Protein AF-A0A067H1T8-F1 (afdb_monomer_lite)

Radius of gyration: 32.41 Å; chains: 1; bounding box: 63×98×69 Å

Sequence (162 aa):
MHAAASLLNSSNLSLRFASQTQTRLSPWIAAPSSVRLPLNRSQNYRIALPPLHSTVSGDSTQPQQMASADVKAQDPRIAGISSAIRVIPDFPKPGIMFQDITTLLLDTKAFRDTIDLFVERYKDKNISVVAGIEARGFIFGPPIALAIGAKFVPMRKPKKLP

Organism: Citrus sinensis (NCBI:txid2711)

Foldseek 3Di:
DDDDDDDDDDDDDDDDDDDDDDDDDDDDDDDDDDDDDDPPDPDDPPDPDDDDDDDDDDDDDDDDDDDPPDPDVDPPLVVVLVVQWDWDAQPPHHPDTDTHCVSCVVPPSSVVSVLVVLLVVCLPVPAAEFEAEPDVSVVRRVSNCVSSVHHYHYHYDPPPDD

Secondary structure (DSSP, 8-state):
----------------------------PPPP---------------PPPP--------------S--S------THHHHHHHTSEEEET-SSTT-EEEETHHHHH-HHHHHHHHHHHHHHHTTTT--EEEEETTTHHHHHHHHHHHTTPEEEEE--TTS--

Structure (mmCIF, N/CA/C/O backbone):
data_AF-A0A067H1T8-F1
#
_entry.id   AF-A0A067H1T8-F1
#
loop_
_atom_site.group_PDB
_atom_site.id
_atom_site.type_symbol
_atom_site.label_atom_id
_atom_site.label_alt_id
_atom_site.label_comp_id
_atom_site.label_asym_id
_atom_site.label_entity_id
_atom_site.label_seq_id
_atom_site.pdbx_PDB_ins_code
_atom_site.Cartn_x
_atom_site.Cartn_y
_atom_site.Cartn_z
_atom_site.occupancy
_atom_site.B_iso_or_equiv
_atom_site.auth_seq_id
_atom_site.auth_comp_id
_atom_site.auth_asym_id
_atom_site.auth_atom_id
_atom_site.pdbx_PDB_model_num
ATOM 1 N N . MET A 1 1 ? 35.208 -43.233 30.595 1.00 37.28 1 MET A N 1
ATOM 2 C CA . MET A 1 1 ? 35.342 -44.702 30.543 1.00 37.28 1 MET A CA 1
ATOM 3 C C . MET A 1 1 ? 33.969 -45.277 30.205 1.00 37.28 1 MET A C 1
ATOM 5 O O . MET A 1 1 ? 33.035 -44.908 30.899 1.00 37.28 1 MET A O 1
ATOM 9 N N . HIS A 1 2 ? 33.897 -46.100 29.144 1.00 36.72 2 HIS A N 1
ATOM 10 C CA . HIS A 1 2 ? 32.748 -46.862 28.587 1.00 36.72 2 HIS A CA 1
ATOM 11 C C . HIS A 1 2 ? 31.580 -46.027 28.008 1.00 36.72 2 HIS A C 1
ATOM 13 O O . HIS A 1 2 ? 30.926 -45.316 28.753 1.00 36.72 2 HIS A O 1
ATOM 19 N N . ALA A 1 3 ? 31.276 -45.929 26.702 1.00 35.09 3 ALA A N 1
ATOM 20 C CA . ALA A 1 3 ? 31.344 -46.794 25.502 1.00 35.09 3 ALA A CA 1
ATOM 21 C C . ALA A 1 3 ? 30.324 -47.956 25.437 1.00 35.09 3 ALA A C 1
ATOM 23 O O . ALA A 1 3 ? 30.498 -48.931 26.161 1.00 35.09 3 ALA A O 1
ATOM 24 N N . ALA A 1 4 ? 29.332 -47.831 24.530 1.00 39.41 4 ALA A N 1
ATOM 25 C CA . ALA A 1 4 ? 28.689 -48.839 23.640 1.00 39.41 4 ALA A CA 1
ATOM 26 C C . ALA A 1 4 ? 27.291 -48.297 23.224 1.00 39.41 4 ALA A C 1
ATOM 28 O O . ALA A 1 4 ? 26.510 -47.961 24.104 1.00 39.41 4 ALA A O 1
ATOM 29 N N . ALA A 1 5 ? 26.902 -47.994 21.977 1.00 38.44 5 ALA A N 1
ATOM 30 C CA . ALA A 1 5 ? 27.063 -48.589 20.640 1.00 38.44 5 ALA A CA 1
ATOM 31 C C . ALA A 1 5 ? 26.184 -49.832 20.362 1.00 38.44 5 ALA A C 1
ATOM 33 O O . ALA A 1 5 ? 26.220 -50.797 21.117 1.00 38.44 5 ALA A O 1
ATOM 34 N N . SER A 1 6 ? 25.526 -49.804 19.186 1.00 36.72 6 SER A N 1
ATOM 35 C CA . SER A 1 6 ? 24.751 -50.864 18.498 1.00 36.72 6 SER A CA 1
ATOM 36 C C . SER A 1 6 ? 23.263 -50.972 18.903 1.00 36.72 6 SER A C 1
ATOM 38 O O . SER A 1 6 ? 22.945 -50.953 20.080 1.00 36.72 6 SER A O 1
ATOM 40 N N . LEU A 1 7 ? 22.270 -51.037 18.004 1.00 43.47 7 LEU A N 1
ATOM 41 C CA . LEU A 1 7 ? 22.206 -51.792 16.750 1.00 43.47 7 LEU A CA 1
ATOM 42 C C . LEU A 1 7 ? 21.387 -51.096 15.646 1.00 43.47 7 LEU A C 1
ATOM 44 O O . LEU A 1 7 ? 20.348 -50.483 15.877 1.00 43.47 7 LEU A O 1
ATOM 48 N N . LEU A 1 8 ? 21.889 -51.287 14.429 1.00 40.62 8 LEU A N 1
ATOM 49 C CA . LEU A 1 8 ? 21.265 -51.038 13.136 1.00 40.62 8 LEU A CA 1
ATOM 50 C C . LEU A 1 8 ? 20.025 -51.923 12.930 1.00 40.62 8 LEU A C 1
ATOM 52 O O . LEU A 1 8 ? 20.051 -53.102 13.275 1.00 40.62 8 LEU A O 1
ATOM 56 N N . ASN A 1 9 ? 19.004 -51.402 12.245 1.00 37.66 9 ASN A N 1
ATOM 57 C CA . ASN A 1 9 ? 18.116 -52.242 11.445 1.00 37.66 9 ASN A CA 1
ATOM 58 C C . ASN A 1 9 ? 18.060 -51.699 10.014 1.00 37.66 9 ASN A C 1
ATOM 60 O O . ASN A 1 9 ? 17.562 -50.603 9.758 1.00 37.66 9 ASN A O 1
ATOM 64 N N . SER A 1 10 ? 18.626 -52.478 9.099 1.00 39.22 10 SER A N 1
ATOM 65 C CA . SER A 1 10 ? 18.614 -52.268 7.659 1.00 39.22 10 SER A CA 1
ATOM 66 C C . SER A 1 10 ? 17.681 -53.298 7.032 1.00 39.22 10 SER A C 1
ATOM 68 O O . SER A 1 10 ? 17.879 -54.498 7.191 1.00 39.22 10 SER A O 1
ATOM 70 N N . SER A 1 11 ? 16.680 -52.843 6.288 1.00 45.12 11 SER A N 1
ATOM 71 C CA . SER A 1 11 ? 16.016 -53.625 5.234 1.00 45.12 11 SER A CA 1
ATOM 72 C C . SER A 1 11 ? 15.226 -52.640 4.371 1.00 45.12 11 SER A C 1
ATOM 74 O O . SER A 1 11 ? 14.225 -52.076 4.789 1.00 45.12 11 SER A O 1
ATOM 76 N N . ASN A 1 12 ? 15.830 -52.197 3.269 1.00 37.53 12 ASN A N 1
ATOM 77 C CA . ASN A 1 12 ? 15.463 -52.635 1.922 1.00 37.53 12 ASN A CA 1
ATOM 78 C C . ASN A 1 12 ? 13.979 -52.422 1.596 1.00 37.53 12 ASN A C 1
ATOM 80 O O . ASN A 1 12 ? 13.163 -53.286 1.887 1.00 37.53 12 ASN A O 1
ATOM 84 N N . LEU A 1 13 ? 13.669 -51.372 0.831 1.00 37.41 13 LEU A N 1
ATOM 85 C CA . LEU A 1 13 ? 12.816 -51.575 -0.336 1.00 37.41 13 LEU A CA 1
ATOM 86 C C . LEU A 1 13 ? 13.248 -50.668 -1.489 1.00 37.41 13 LEU A C 1
ATOM 88 O O . LEU A 1 13 ? 13.450 -49.465 -1.356 1.00 37.41 13 LEU A O 1
ATOM 92 N N . SER A 1 14 ? 13.466 -51.349 -2.603 1.00 39.06 14 SER A N 1
ATOM 93 C CA . SER A 1 14 ? 14.158 -50.924 -3.802 1.00 39.06 14 SER A CA 1
ATOM 94 C C . SER A 1 14 ? 13.337 -49.954 -4.652 1.00 39.06 14 SER A C 1
ATOM 96 O O . SER A 1 14 ? 12.126 -50.101 -4.822 1.00 39.06 14 SER A O 1
ATOM 98 N N . LEU A 1 15 ? 14.065 -48.997 -5.221 1.00 36.97 15 LEU A N 1
ATOM 99 C CA . LEU A 1 15 ? 13.695 -48.126 -6.327 1.00 36.97 15 LEU A CA 1
ATOM 100 C C . LEU A 1 15 ? 13.077 -48.920 -7.488 1.00 36.97 15 LEU A C 1
ATOM 102 O O . LEU A 1 15 ? 13.672 -49.872 -7.991 1.00 36.97 15 LEU A O 1
ATOM 106 N N . ARG A 1 16 ? 11.934 -48.457 -8.002 1.00 40.19 16 ARG A N 1
ATOM 107 C CA . ARG A 1 16 ? 11.504 -48.763 -9.371 1.00 40.19 16 ARG A CA 1
ATOM 108 C C . ARG A 1 16 ? 11.365 -47.465 -10.151 1.00 40.19 16 ARG A C 1
ATOM 110 O O . ARG A 1 16 ? 10.375 -46.751 -10.037 1.00 40.19 16 ARG A O 1
ATOM 117 N N . PHE A 1 17 ? 12.396 -47.187 -10.943 1.00 37.09 17 PHE A N 1
ATOM 118 C CA . PHE A 1 17 ? 12.328 -46.298 -12.092 1.00 37.09 17 PHE A CA 1
ATOM 119 C C . PHE A 1 17 ? 11.412 -46.932 -13.140 1.00 37.09 17 PHE A C 1
ATOM 121 O O . PHE A 1 17 ? 11.695 -48.023 -13.631 1.00 37.09 17 PHE A O 1
ATOM 128 N N . ALA A 1 18 ? 10.330 -46.247 -13.496 1.00 41.97 18 ALA A N 1
ATOM 129 C CA . ALA A 1 18 ? 9.581 -46.531 -14.711 1.00 41.97 18 ALA A CA 1
ATOM 130 C C . ALA A 1 18 ? 9.869 -45.408 -15.710 1.00 41.97 18 ALA A C 1
ATOM 132 O O . ALA A 1 18 ? 9.291 -44.325 -15.647 1.00 41.97 18 ALA A O 1
ATOM 133 N N . SER A 1 19 ? 10.809 -45.668 -16.616 1.00 41.75 19 SER A N 1
ATOM 134 C CA . SER A 1 19 ? 10.949 -44.934 -17.866 1.00 41.75 19 SER A CA 1
ATOM 135 C C . SER A 1 19 ? 9.782 -45.312 -18.777 1.00 41.75 19 SER A C 1
ATOM 137 O O . SER A 1 19 ? 9.679 -46.469 -19.189 1.00 41.75 19 SER A O 1
ATOM 139 N N . GLN A 1 20 ? 8.926 -44.356 -19.130 1.00 47.59 20 GLN A N 1
ATOM 140 C CA . GLN A 1 20 ? 8.098 -44.486 -20.322 1.00 47.59 20 GLN A CA 1
ATOM 141 C C . GLN A 1 20 ? 8.371 -43.337 -21.279 1.00 47.59 20 GLN A C 1
ATOM 143 O O . GLN A 1 20 ? 8.485 -42.167 -20.924 1.00 47.59 20 GLN A O 1
ATOM 148 N N . THR A 1 21 ? 8.570 -43.780 -22.505 1.00 46.03 21 THR A N 1
ATOM 149 C CA . THR A 1 21 ? 9.074 -43.106 -23.678 1.00 46.03 21 THR A CA 1
ATOM 150 C C . THR A 1 21 ? 8.107 -42.070 -24.227 1.00 46.03 21 THR A C 1
ATOM 152 O O . THR A 1 21 ? 6.898 -42.266 -24.304 1.00 46.03 21 THR A O 1
ATOM 155 N N . GLN A 1 22 ? 8.723 -40.989 -24.683 1.00 42.41 22 GLN A N 1
ATOM 156 C CA . GLN A 1 22 ? 8.268 -40.009 -25.656 1.00 42.41 22 GLN A CA 1
ATOM 157 C C . GLN A 1 22 ? 7.444 -40.622 -26.806 1.00 42.41 22 GLN A C 1
ATOM 159 O O . GLN A 1 22 ? 7.794 -41.677 -27.333 1.00 42.41 22 GLN A O 1
ATOM 164 N N . THR A 1 23 ? 6.387 -39.919 -27.234 1.00 37.97 23 THR A N 1
ATOM 165 C CA . THR A 1 23 ? 6.180 -39.327 -28.583 1.00 37.97 23 THR A CA 1
ATOM 166 C C . THR A 1 23 ? 4.696 -39.370 -28.980 1.00 37.97 23 THR A C 1
ATOM 168 O O . THR A 1 23 ? 4.188 -40.435 -29.307 1.00 37.97 23 THR A O 1
ATOM 171 N N . ARG A 1 24 ? 4.019 -38.213 -29.060 1.00 36.84 24 ARG A N 1
ATOM 172 C CA . ARG A 1 24 ? 3.181 -37.851 -30.225 1.00 36.84 24 ARG A CA 1
ATOM 173 C C . ARG A 1 24 ? 2.695 -36.405 -30.140 1.00 36.84 24 ARG A C 1
ATOM 175 O O . ARG A 1 24 ? 1.812 -36.065 -29.360 1.00 36.84 24 ARG A O 1
ATOM 182 N N . LEU A 1 25 ? 3.279 -35.569 -30.993 1.00 44.53 25 LEU A N 1
ATOM 183 C CA . LEU A 1 25 ? 2.691 -34.308 -31.425 1.00 44.53 25 LEU A CA 1
ATOM 184 C C . LEU A 1 25 ? 1.495 -34.629 -32.335 1.00 44.53 25 LEU A C 1
ATOM 186 O O . LEU A 1 25 ? 1.625 -35.423 -33.266 1.00 44.53 25 LEU A O 1
ATOM 190 N N . SER A 1 26 ? 0.348 -34.010 -32.067 1.00 51.28 26 SER A N 1
ATOM 191 C CA . SER A 1 26 ? -0.812 -33.968 -32.970 1.00 51.28 26 SER A CA 1
ATOM 192 C C . SER A 1 26 ? -1.573 -32.647 -32.755 1.00 51.28 26 SER A C 1
ATOM 194 O O . SER A 1 26 ? -1.366 -31.998 -31.731 1.00 51.28 26 SER A O 1
ATOM 196 N N . PRO A 1 27 ? -2.364 -32.185 -33.736 1.00 45.22 27 PRO A N 1
ATOM 197 C CA . PRO A 1 27 ? -2.187 -30.851 -34.297 1.00 45.22 27 PRO A CA 1
ATOM 198 C C . PRO A 1 27 ? -3.105 -29.792 -33.692 1.00 45.22 27 PRO A C 1
ATOM 200 O O . PRO A 1 27 ? -4.127 -30.078 -33.073 1.00 45.22 27 PRO A O 1
ATOM 203 N N . TRP A 1 28 ? -2.719 -28.548 -33.961 1.00 36.56 28 TRP A N 1
ATOM 204 C CA . TRP A 1 28 ? -3.495 -27.333 -33.768 1.00 36.56 28 TRP A CA 1
ATOM 205 C C . TRP A 1 28 ? -4.927 -27.495 -34.291 1.00 36.56 28 TRP A C 1
ATOM 207 O O . TRP A 1 28 ? -5.141 -27.699 -35.486 1.00 36.56 28 TRP A O 1
ATOM 217 N N . ILE A 1 29 ? -5.905 -27.368 -33.397 1.00 46.66 29 ILE A N 1
ATOM 218 C CA . ILE A 1 29 ? -7.310 -27.223 -33.773 1.00 46.66 29 ILE A CA 1
ATOM 219 C C . ILE A 1 29 ? -7.549 -25.746 -34.089 1.00 46.66 29 ILE A C 1
ATOM 221 O O . ILE A 1 29 ? -7.344 -24.867 -33.252 1.00 46.66 29 ILE A O 1
ATOM 225 N N . ALA A 1 30 ? -7.951 -25.502 -35.333 1.00 45.44 30 ALA A N 1
ATOM 226 C CA . ALA A 1 30 ? -8.348 -24.211 -35.865 1.00 45.44 30 ALA A CA 1
ATOM 227 C C . ALA A 1 30 ? -9.536 -23.619 -35.087 1.00 45.44 30 ALA A C 1
ATOM 229 O O . ALA A 1 30 ? -10.518 -24.305 -34.805 1.00 45.44 30 ALA A O 1
ATOM 230 N N . ALA A 1 31 ? -9.452 -22.325 -34.772 1.00 51.34 31 ALA A N 1
ATOM 231 C CA . ALA A 1 31 ? -10.566 -21.557 -34.231 1.00 51.34 31 ALA A CA 1
ATOM 232 C C . ALA A 1 31 ? -11.571 -21.228 -35.356 1.00 51.34 31 ALA A C 1
ATOM 234 O O . ALA A 1 31 ? -11.149 -20.745 -36.412 1.00 51.34 31 ALA A O 1
ATOM 235 N N . PRO A 1 32 ? -12.883 -21.449 -35.165 1.00 49.03 32 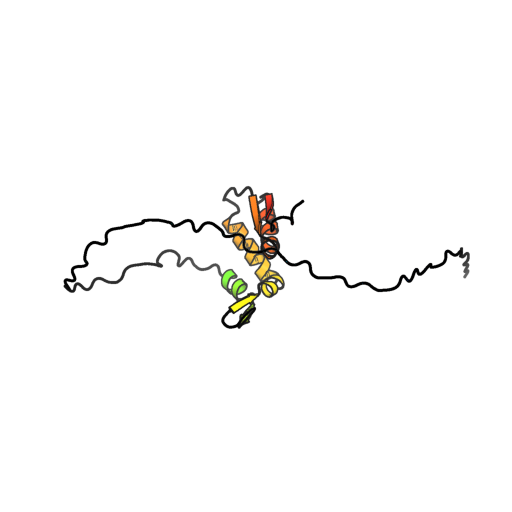PRO A N 1
ATOM 236 C CA . PRO A 1 32 ? -13.880 -21.064 -36.149 1.00 49.03 32 PRO A CA 1
ATOM 237 C C . PRO A 1 32 ? -14.072 -19.540 -36.197 1.00 49.03 32 PRO A C 1
ATOM 239 O O . PRO A 1 32 ? -14.298 -18.866 -35.194 1.00 49.03 32 PRO A O 1
ATOM 242 N N . SER A 1 33 ? -13.963 -19.039 -37.421 1.00 48.56 33 SER A N 1
ATOM 243 C CA . SER A 1 33 ? -14.663 -17.929 -38.066 1.00 48.56 33 SER A CA 1
ATOM 244 C C . SER A 1 33 ? -15.587 -17.049 -37.204 1.00 48.56 33 SER A C 1
ATOM 246 O O . SER A 1 33 ? -16.675 -17.448 -36.802 1.00 48.56 33 SER A O 1
ATOM 248 N N . SER A 1 34 ? -15.188 -15.779 -37.073 1.00 52.47 34 SER A N 1
ATOM 249 C CA . SER A 1 34 ? -16.051 -14.588 -37.166 1.00 52.47 34 SER A CA 1
ATOM 250 C C . SER A 1 34 ? -17.415 -14.630 -36.457 1.00 52.47 34 SER A C 1
ATOM 252 O O . SER A 1 34 ? -18.462 -14.709 -37.103 1.00 52.47 34 SER A O 1
ATOM 254 N N . VAL A 1 35 ? -17.416 -14.416 -35.140 1.00 47.56 35 VAL A N 1
ATOM 255 C CA . VAL A 1 35 ? -18.599 -13.897 -34.437 1.00 47.56 35 VAL A CA 1
ATOM 256 C C . VAL A 1 35 ? -18.632 -12.380 -34.620 1.00 47.56 35 VAL A C 1
ATOM 258 O O . VAL A 1 35 ? -17.842 -11.633 -34.044 1.00 47.56 35 VAL A O 1
ATOM 261 N N . ARG A 1 36 ? -19.535 -11.933 -35.492 1.00 45.12 36 ARG A N 1
ATOM 262 C CA . ARG A 1 36 ? -19.813 -10.528 -35.790 1.00 45.12 36 ARG A CA 1
ATOM 263 C C . ARG A 1 36 ? -20.650 -9.947 -34.642 1.00 45.12 36 ARG A C 1
ATOM 265 O O . ARG A 1 36 ? -21.837 -10.235 -34.541 1.00 45.12 36 ARG A O 1
ATOM 272 N N . LEU A 1 37 ? -20.028 -9.157 -33.767 1.00 46.06 37 LEU A N 1
ATOM 273 C CA . LEU A 1 37 ? -20.745 -8.392 -32.741 1.00 46.06 37 LEU A CA 1
ATOM 274 C C . LEU A 1 37 ? -21.635 -7.330 -33.417 1.00 46.06 37 LEU A C 1
ATOM 276 O O . LEU A 1 37 ? -21.166 -6.661 -34.344 1.00 46.06 37 LEU A O 1
ATOM 280 N N . PRO A 1 38 ? -22.894 -7.136 -32.984 1.00 43.25 38 PRO A N 1
ATOM 281 C CA . PRO A 1 38 ? -23.711 -6.042 -33.482 1.00 43.25 38 PRO A CA 1
ATOM 282 C C . PRO A 1 38 ? -23.114 -4.708 -33.022 1.00 43.25 38 PRO A C 1
ATOM 284 O O . PRO A 1 38 ? -22.928 -4.451 -31.832 1.00 43.25 38 PRO A O 1
ATOM 287 N N . LEU A 1 39 ? -22.803 -3.862 -34.002 1.00 45.84 39 LEU A N 1
ATOM 288 C CA . LEU A 1 39 ? -22.379 -2.482 -33.819 1.00 45.84 39 LEU A CA 1
ATOM 289 C C . LEU A 1 39 ? -23.564 -1.705 -33.222 1.00 45.84 39 LEU A C 1
ATOM 291 O O . LEU A 1 39 ? -24.447 -1.257 -33.953 1.00 45.84 39 LEU A O 1
ATOM 295 N N . ASN A 1 40 ? -23.625 -1.589 -31.892 1.00 39.97 40 ASN A N 1
ATOM 296 C CA . ASN A 1 40 ? -24.638 -0.764 -31.245 1.00 39.97 40 ASN A CA 1
ATOM 297 C C . ASN A 1 40 ? -24.301 0.708 -31.504 1.00 39.97 40 ASN A C 1
ATOM 299 O O . ASN A 1 40 ? -23.438 1.314 -30.867 1.00 39.97 40 ASN A O 1
ATOM 303 N N . ARG A 1 41 ? -24.951 1.242 -32.534 1.00 44.66 41 ARG A N 1
ATOM 304 C CA . ARG A 1 41 ? -24.860 2.614 -33.003 1.00 44.66 41 ARG A CA 1
ATOM 305 C C . ARG A 1 41 ? -25.532 3.517 -31.971 1.00 44.66 41 ARG A C 1
ATOM 307 O O . ARG A 1 41 ? -26.742 3.707 -32.014 1.00 44.66 41 ARG A O 1
ATOM 314 N N . SER A 1 42 ? -24.743 4.074 -31.054 1.00 42.88 42 SER A N 1
ATOM 315 C CA . SER A 1 42 ? -25.183 5.180 -30.200 1.00 42.88 42 SER A CA 1
ATOM 316 C C . SER A 1 42 ? -25.536 6.368 -31.096 1.00 42.88 42 SER A C 1
ATOM 318 O O . SER A 1 42 ? -24.666 7.021 -31.673 1.00 42.88 42 SER A O 1
ATOM 320 N N . GLN A 1 43 ? -26.833 6.574 -31.304 1.00 41.94 43 GLN A N 1
ATOM 321 C CA . GLN A 1 43 ? -27.372 7.715 -32.020 1.00 41.94 43 GLN A CA 1
ATOM 322 C C . GLN A 1 43 ? -27.705 8.824 -31.016 1.00 41.94 43 GLN A C 1
ATOM 324 O O . GLN A 1 43 ? -28.553 8.660 -30.147 1.00 41.94 43 GLN A O 1
ATOM 329 N N . ASN A 1 44 ? -27.089 9.983 -31.258 1.00 37.72 44 ASN A N 1
ATOM 330 C CA . ASN A 1 44 ? -27.668 11.315 -31.076 1.00 37.72 44 ASN A CA 1
ATOM 331 C C . ASN A 1 44 ? -27.622 11.953 -29.676 1.00 37.72 44 ASN A C 1
ATOM 333 O O . ASN A 1 44 ? -28.648 12.329 -29.122 1.00 37.72 44 ASN A O 1
ATOM 337 N N . TYR A 1 45 ? -26.424 12.299 -29.207 1.00 40.78 45 TYR A N 1
ATOM 338 C CA . TYR A 1 45 ? -26.234 13.563 -28.480 1.00 40.78 45 TYR A CA 1
ATOM 339 C C . TYR A 1 45 ? -26.086 14.703 -29.502 1.00 40.78 45 TYR A C 1
ATOM 341 O O . TYR A 1 45 ? -24.987 15.148 -29.826 1.00 40.78 45 TYR A O 1
ATOM 349 N N . ARG A 1 46 ? -27.213 15.166 -30.060 1.00 41.66 46 ARG A N 1
ATOM 350 C CA . ARG A 1 46 ? -27.289 16.485 -30.709 1.00 41.66 46 ARG A CA 1
ATOM 351 C C . ARG A 1 46 ? -27.495 17.521 -29.608 1.00 41.66 46 ARG A C 1
ATOM 353 O O . ARG A 1 46 ? -28.626 17.828 -29.251 1.00 41.66 46 ARG A O 1
ATOM 360 N N . ILE A 1 47 ? -26.402 18.053 -29.075 1.00 44.31 47 ILE A N 1
ATOM 361 C CA . ILE A 1 47 ? -26.442 19.350 -28.400 1.00 44.31 47 ILE A CA 1
ATOM 362 C C . ILE A 1 47 ? -26.206 20.395 -29.490 1.00 44.31 47 ILE A C 1
ATOM 364 O O . ILE A 1 47 ? -25.161 20.400 -30.138 1.00 44.31 47 ILE A O 1
ATOM 368 N N . ALA A 1 48 ? -27.215 21.223 -29.749 1.00 47.91 48 ALA A N 1
ATOM 369 C CA . ALA A 1 48 ? -27.082 22.385 -30.614 1.00 47.91 48 ALA A CA 1
ATOM 370 C C . ALA A 1 48 ? -26.115 23.379 -29.950 1.00 47.91 48 ALA A C 1
ATOM 372 O O . ALA A 1 48 ? -26.379 23.858 -28.850 1.00 47.91 48 ALA A O 1
ATOM 373 N N . LEU A 1 49 ? -24.984 23.657 -30.599 1.00 53.25 49 LEU A N 1
ATOM 374 C CA . LEU A 1 49 ? -24.056 24.712 -30.192 1.00 53.25 49 LEU A CA 1
ATOM 375 C C . LEU A 1 49 ? -24.628 26.074 -30.626 1.00 53.25 49 LEU A C 1
ATOM 377 O O . LEU A 1 49 ? -24.908 26.235 -31.817 1.00 53.25 49 LEU A O 1
ATOM 381 N N . PRO A 1 50 ? -24.797 27.059 -29.727 1.00 53.50 50 PRO A N 1
ATOM 382 C CA . PRO A 1 50 ? -25.045 28.434 -30.143 1.00 53.50 50 PRO A CA 1
ATOM 383 C C . PRO A 1 50 ? -23.760 29.061 -30.729 1.00 53.50 50 PRO A C 1
ATOM 385 O O . PRO A 1 50 ? -22.655 28.682 -30.329 1.00 53.50 50 PRO A O 1
ATOM 388 N N . PRO A 1 51 ? -23.874 30.007 -31.680 1.00 52.75 51 PRO A N 1
ATOM 389 C CA . PRO A 1 51 ? -22.717 30.617 -32.327 1.00 52.75 51 PRO A CA 1
ATOM 390 C C . PRO A 1 51 ? -21.956 31.528 -31.355 1.00 52.75 51 PRO A C 1
ATOM 392 O O . PRO A 1 51 ? -22.553 32.334 -30.642 1.00 52.75 51 PRO A O 1
ATOM 395 N N . LEU A 1 52 ? -20.626 31.417 -31.347 1.00 43.53 52 LEU A N 1
ATOM 396 C CA . LEU A 1 52 ? -19.749 32.308 -30.590 1.00 43.53 52 LEU A CA 1
ATOM 397 C C . LEU A 1 52 ? -19.632 33.652 -31.318 1.00 43.53 52 LEU A C 1
ATOM 399 O O . LEU A 1 52 ? -19.051 33.726 -32.399 1.00 43.53 52 LEU A O 1
ATOM 403 N N . HIS A 1 53 ? -20.167 34.714 -30.716 1.00 41.53 53 HIS A N 1
ATOM 404 C CA . HIS A 1 53 ? -19.898 36.091 -31.119 1.00 41.53 53 HIS A CA 1
ATOM 405 C C . HIS A 1 53 ? -18.697 36.603 -30.313 1.00 41.53 53 HIS A C 1
ATOM 407 O O . HIS A 1 53 ? -18.744 36.660 -29.086 1.00 41.53 53 HIS A O 1
ATOM 413 N N . SER A 1 54 ? -17.605 36.944 -30.995 1.00 37.81 54 SER A N 1
ATOM 414 C CA . SER A 1 54 ? -16.412 37.539 -30.393 1.00 37.81 54 SER A CA 1
ATOM 415 C C . SER A 1 54 ? -16.540 39.061 -30.376 1.00 37.81 54 SER A C 1
ATOM 417 O O . SER A 1 54 ? -16.469 39.697 -31.427 1.00 37.81 54 SER A O 1
ATOM 419 N N . THR A 1 55 ? -16.674 39.656 -29.196 1.00 38.56 55 THR A N 1
ATOM 420 C CA . THR A 1 55 ? -16.403 41.084 -28.982 1.00 38.56 55 THR A CA 1
ATOM 421 C C . THR A 1 55 ? -15.320 41.210 -27.922 1.00 38.56 55 THR A C 1
ATOM 423 O O . THR A 1 55 ? -15.536 40.906 -26.751 1.00 38.56 55 THR A O 1
ATOM 426 N N . VAL A 1 56 ? -14.133 41.609 -28.378 1.00 47.59 56 VAL A N 1
ATOM 427 C CA . VAL A 1 56 ? -12.993 41.992 -27.546 1.00 47.59 56 VAL A CA 1
ATOM 428 C C . VAL A 1 56 ? -13.325 43.318 -26.872 1.00 47.59 56 VAL A C 1
ATOM 430 O O . VAL A 1 56 ? -13.492 44.329 -27.548 1.00 47.59 56 VAL A O 1
ATOM 433 N N . SER A 1 57 ? -13.368 43.313 -25.545 1.00 41.19 57 SER A N 1
ATOM 434 C CA . SER A 1 57 ? -13.267 44.524 -24.730 1.00 41.19 57 SER A CA 1
ATOM 435 C C . SER A 1 57 ? -12.430 44.152 -23.516 1.00 41.19 57 SER A C 1
ATOM 437 O O . SER A 1 57 ? -12.798 43.257 -22.758 1.00 41.19 57 SER A O 1
ATOM 439 N N . GLY A 1 58 ? -11.248 44.756 -23.425 1.00 49.06 58 GLY A N 1
ATOM 440 C CA . GLY A 1 58 ? -10.290 44.498 -22.365 1.00 49.06 58 GLY A CA 1
ATOM 441 C C . GLY A 1 58 ? -10.811 44.988 -21.024 1.00 49.06 58 GLY A C 1
ATOM 442 O O . GLY A 1 58 ? -11.178 46.151 -20.888 1.00 49.06 58 GLY A O 1
ATOM 443 N N . ASP A 1 59 ? -10.778 44.093 -20.047 1.00 34.38 59 ASP A N 1
ATOM 444 C CA . ASP A 1 59 ? -10.696 44.453 -18.645 1.00 34.38 59 ASP A CA 1
ATOM 445 C C . ASP A 1 59 ? -9.705 43.490 -17.986 1.00 34.38 59 ASP A C 1
ATOM 447 O O . ASP A 1 59 ? -9.818 42.264 -18.087 1.00 34.38 59 ASP A O 1
ATOM 451 N N . SER A 1 60 ? -8.652 44.051 -17.408 1.00 45.75 60 SER A N 1
ATOM 452 C CA . SER A 1 60 ? -7.560 43.329 -16.769 1.00 45.75 60 SER A CA 1
ATOM 453 C C . SER A 1 60 ? -8.028 42.785 -15.423 1.00 45.75 60 SER A C 1
ATOM 455 O O . SER A 1 60 ? -7.738 43.359 -14.378 1.00 45.75 60 SER A O 1
ATOM 457 N N . THR A 1 61 ? -8.743 41.662 -15.450 1.00 38.06 61 THR A N 1
ATOM 458 C CA . THR A 1 61 ? -9.035 40.862 -14.258 1.00 38.06 61 THR A CA 1
ATOM 459 C C . THR A 1 61 ? -8.195 39.588 -14.291 1.00 38.06 61 THR A C 1
ATOM 461 O O . THR A 1 61 ? -8.170 38.849 -15.273 1.00 38.06 61 THR A O 1
ATOM 464 N N . GLN A 1 62 ? -7.448 39.390 -13.208 1.00 35.53 62 GLN A N 1
ATOM 465 C CA . GLN A 1 62 ? -6.547 38.273 -12.932 1.00 35.53 62 GLN A CA 1
ATOM 466 C C . GLN A 1 62 ? -7.165 36.900 -13.259 1.00 35.53 62 GLN A C 1
ATOM 468 O O . GLN A 1 62 ? -8.348 36.687 -12.986 1.00 35.53 62 GLN A O 1
ATOM 473 N N . PRO A 1 63 ? -6.376 35.914 -13.726 1.00 42.69 63 PRO A N 1
ATOM 474 C CA . PRO A 1 63 ? -6.836 34.536 -13.747 1.00 42.69 63 PRO A CA 1
ATOM 475 C C . PRO A 1 63 ? -6.906 33.999 -12.310 1.00 42.69 63 PRO A C 1
ATOM 477 O O . PRO A 1 63 ? -5.890 33.686 -11.688 1.00 42.69 63 PRO A O 1
ATOM 480 N N . GLN A 1 64 ? -8.122 33.887 -11.776 1.00 46.22 64 GLN A N 1
ATOM 481 C CA . GLN A 1 64 ? -8.406 33.021 -10.638 1.00 46.22 64 GLN A CA 1
ATOM 482 C C . GLN A 1 64 ? -8.496 31.553 -11.086 1.00 46.22 64 GLN A C 1
ATOM 484 O O . GLN A 1 64 ? -9.127 31.238 -12.093 1.00 46.22 64 GLN A O 1
ATOM 489 N N . GLN A 1 65 ? -7.988 30.683 -10.197 1.00 44.03 65 GLN A N 1
ATOM 490 C CA . GLN A 1 65 ? -8.383 29.280 -9.970 1.00 44.03 65 GLN A CA 1
ATOM 491 C C . GLN A 1 65 ? -7.675 28.216 -10.849 1.00 44.03 65 GLN A C 1
ATOM 493 O O . GLN A 1 65 ? -7.636 28.323 -12.062 1.00 44.03 65 GLN A O 1
ATOM 498 N N . MET A 1 66 ? -7.092 27.121 -10.332 1.00 37.88 66 MET A N 1
ATOM 499 C CA . MET A 1 66 ? -7.419 26.330 -9.137 1.00 37.88 66 MET A CA 1
ATOM 500 C C . MET A 1 66 ? -6.167 25.627 -8.563 1.00 37.88 66 MET A C 1
ATOM 502 O O . MET A 1 66 ? -5.585 24.801 -9.256 1.00 37.88 66 MET A O 1
ATOM 506 N N . ALA A 1 67 ? -5.779 25.914 -7.313 1.00 45.97 67 ALA A N 1
ATOM 507 C CA . ALA A 1 67 ? -5.006 25.028 -6.411 1.00 45.97 67 ALA A CA 1
ATOM 508 C C . ALA A 1 67 ? -4.783 25.713 -5.044 1.00 45.97 67 ALA A C 1
ATOM 510 O O . ALA A 1 67 ? -3.687 25.706 -4.495 1.00 45.97 67 ALA A O 1
ATOM 511 N N . SER A 1 68 ? -5.810 26.363 -4.497 1.00 46.28 68 SER A N 1
ATOM 512 C CA . SER A 1 68 ? -5.676 27.146 -3.261 1.00 46.28 68 SER A CA 1
ATOM 513 C C . SER A 1 68 ? -6.538 26.547 -2.158 1.00 46.28 68 SER A C 1
ATOM 515 O O . SER A 1 68 ? -7.489 27.173 -1.711 1.00 46.28 68 SER A O 1
ATOM 517 N N . ALA A 1 69 ? -6.241 25.307 -1.766 1.00 47.06 69 ALA A N 1
ATOM 518 C CA . ALA A 1 69 ? -6.736 24.707 -0.525 1.00 47.06 69 ALA A CA 1
ATOM 519 C C . ALA A 1 69 ? -5.950 23.424 -0.215 1.00 47.06 69 ALA A C 1
ATOM 521 O O . ALA A 1 69 ? -6.442 22.334 -0.464 1.00 47.06 69 ALA A O 1
ATOM 522 N N . ASP A 1 70 ? -4.695 23.577 0.218 1.00 47.78 70 ASP A N 1
ATOM 523 C CA . ASP A 1 70 ? -3.974 22.688 1.154 1.00 47.78 70 ASP A CA 1
ATOM 524 C C . ASP A 1 70 ? -2.456 22.896 1.002 1.00 47.78 70 ASP A C 1
ATOM 526 O O . ASP A 1 70 ? -1.696 21.971 0.734 1.00 47.78 70 ASP A O 1
ATOM 530 N N . VAL A 1 71 ? -1.966 24.111 1.270 1.00 43.38 71 VAL A N 1
ATOM 531 C CA . VAL A 1 71 ? -0.605 24.242 1.821 1.00 43.38 71 VAL A CA 1
ATOM 532 C C . VAL A 1 71 ? -0.708 23.920 3.316 1.00 43.38 71 VAL A C 1
ATOM 534 O O . VAL A 1 71 ? -0.463 24.754 4.182 1.00 43.38 71 VAL A O 1
ATOM 537 N N . LYS A 1 72 ? -1.191 22.716 3.648 1.00 50.12 72 LYS A N 1
ATOM 538 C CA . LYS A 1 72 ? -0.956 22.152 4.977 1.00 50.12 72 LYS A CA 1
ATOM 539 C C . LYS A 1 72 ? 0.538 21.897 5.054 1.00 50.12 72 LYS A C 1
ATOM 541 O O . LYS A 1 72 ? 1.114 21.426 4.077 1.00 50.12 72 LYS A O 1
ATOM 546 N N . ALA A 1 73 ? 1.158 22.217 6.187 1.00 64.06 73 ALA A N 1
ATOM 547 C CA . ALA A 1 73 ? 2.520 21.783 6.462 1.00 64.06 73 ALA A CA 1
ATOM 548 C C . ALA A 1 73 ? 2.597 20.280 6.158 1.00 64.06 73 ALA A C 1
ATOM 550 O O . ALA A 1 73 ? 1.943 19.472 6.821 1.00 64.06 73 ALA A O 1
ATOM 551 N N . GLN A 1 74 ? 3.281 19.939 5.066 1.00 77.88 74 GLN A N 1
ATOM 552 C CA . GLN A 1 74 ? 3.377 18.570 4.592 1.00 77.88 74 GLN A CA 1
ATOM 553 C C . GLN A 1 74 ? 4.064 17.775 5.700 1.00 77.88 74 GLN A C 1
ATOM 555 O O . GLN A 1 74 ? 5.107 18.208 6.191 1.00 77.88 74 GLN A O 1
ATOM 560 N N . ASP A 1 75 ? 3.460 16.665 6.134 1.00 92.12 75 ASP A N 1
ATOM 561 C CA . ASP A 1 75 ? 4.021 15.858 7.218 1.00 92.12 75 ASP A CA 1
ATOM 562 C C . ASP A 1 75 ? 5.504 15.556 6.922 1.00 92.12 75 ASP A C 1
ATOM 564 O O . ASP A 1 75 ? 5.818 15.104 5.812 1.00 92.12 75 ASP A O 1
ATOM 568 N N . PRO A 1 76 ? 6.429 15.818 7.864 1.00 93.62 76 PRO A N 1
ATOM 569 C CA . PRO A 1 76 ? 7.865 15.715 7.608 1.00 93.62 76 PRO A CA 1
ATOM 570 C C . PRO A 1 76 ? 8.301 14.302 7.191 1.00 93.62 76 PRO A C 1
ATOM 572 O O . PRO A 1 76 ? 9.330 14.147 6.531 1.00 93.62 76 PRO A O 1
ATOM 575 N N . ARG A 1 77 ? 7.515 13.264 7.513 1.00 96.50 77 ARG A N 1
ATOM 576 C CA . ARG A 1 77 ? 7.773 11.877 7.095 1.00 96.50 77 ARG A CA 1
ATOM 577 C C . ARG A 1 77 ? 7.635 11.683 5.586 1.00 96.50 77 ARG A C 1
ATOM 579 O O . ARG A 1 77 ? 8.281 10.798 5.029 1.00 96.50 77 ARG A O 1
ATOM 586 N N . ILE A 1 78 ? 6.843 12.512 4.902 1.00 96.12 78 ILE A N 1
ATOM 587 C CA . ILE A 1 78 ? 6.519 12.335 3.477 1.00 96.12 78 ILE A CA 1
ATOM 588 C C . ILE A 1 78 ? 7.761 12.462 2.594 1.00 96.12 78 ILE A C 1
ATOM 590 O O . ILE A 1 78 ? 7.906 11.702 1.638 1.00 96.12 78 ILE A O 1
ATOM 594 N N . ALA A 1 79 ? 8.686 13.360 2.939 1.00 95.69 79 ALA A N 1
ATOM 595 C CA . ALA A 1 79 ? 9.957 13.480 2.229 1.00 95.69 79 ALA A CA 1
ATOM 596 C C . ALA A 1 79 ? 10.781 12.182 2.322 1.00 95.69 79 ALA A C 1
ATOM 598 O O . ALA A 1 79 ? 11.260 11.683 1.304 1.00 95.69 79 ALA A O 1
ATOM 599 N N . GLY A 1 80 ? 10.871 11.596 3.523 1.00 96.62 80 GLY A N 1
ATOM 600 C CA . GLY A 1 80 ? 11.569 10.328 3.752 1.00 96.62 80 GLY A CA 1
ATOM 601 C C . GLY A 1 80 ? 10.937 9.168 2.981 1.00 96.62 80 GLY A C 1
ATOM 602 O O . GLY A 1 80 ? 11.630 8.456 2.256 1.00 96.62 80 GLY A O 1
ATOM 603 N N . ILE A 1 81 ? 9.610 9.042 3.042 1.00 97.75 81 ILE A N 1
ATOM 604 C CA . ILE A 1 81 ? 8.852 8.025 2.298 1.00 97.75 81 ILE A CA 1
ATOM 605 C C . ILE A 1 81 ? 9.091 8.158 0.791 1.00 97.75 81 ILE A C 1
ATOM 607 O O . ILE A 1 81 ? 9.388 7.169 0.126 1.00 97.75 81 ILE A O 1
ATOM 611 N N . SER A 1 82 ? 9.000 9.375 0.248 1.00 96.81 82 SER A N 1
ATOM 612 C CA . SER A 1 82 ? 9.203 9.607 -1.183 1.00 96.81 82 SER A CA 1
ATOM 613 C C . SER A 1 82 ? 10.626 9.272 -1.621 1.00 96.81 82 SER A C 1
ATOM 615 O O . SER A 1 82 ? 10.801 8.713 -2.699 1.00 96.81 82 SER A O 1
ATOM 617 N N . SER A 1 83 ? 11.636 9.588 -0.805 1.00 97.31 83 SER A N 1
ATOM 618 C CA . SER A 1 83 ? 13.033 9.263 -1.121 1.00 97.31 83 SER A CA 1
ATOM 619 C C . SER A 1 83 ? 13.338 7.764 -1.085 1.00 97.31 83 SER A C 1
ATOM 621 O O . SER A 1 83 ? 14.265 7.316 -1.755 1.00 97.31 83 SER A O 1
ATOM 623 N N . ALA A 1 84 ? 12.544 6.980 -0.348 1.00 97.69 84 ALA A N 1
ATOM 624 C CA . ALA A 1 84 ? 12.704 5.533 -0.261 1.00 97.69 84 ALA A CA 1
ATOM 625 C C . ALA A 1 84 ? 12.141 4.792 -1.489 1.00 97.69 84 ALA A C 1
ATOM 627 O O . ALA A 1 84 ? 12.413 3.603 -1.665 1.00 97.69 84 ALA A O 1
ATOM 628 N N . ILE A 1 85 ? 11.366 5.460 -2.352 1.00 98.00 85 ILE A N 1
ATOM 629 C CA . ILE A 1 85 ? 10.819 4.873 -3.582 1.00 98.00 85 ILE A CA 1
ATOM 630 C C . ILE A 1 85 ? 11.816 5.077 -4.723 1.00 98.00 85 ILE A C 1
ATOM 632 O O . ILE A 1 85 ? 12.135 6.202 -5.107 1.00 98.00 85 ILE A O 1
ATOM 636 N N . ARG A 1 86 ? 12.290 3.973 -5.305 1.00 98.00 86 ARG A N 1
ATOM 637 C CA . ARG A 1 86 ? 13.190 4.015 -6.457 1.00 98.00 86 ARG A CA 1
ATOM 638 C C . ARG A 1 86 ? 12.409 4.283 -7.740 1.00 98.00 86 ARG A C 1
ATOM 640 O O . ARG A 1 86 ? 11.409 3.627 -8.022 1.00 98.00 86 ARG A O 1
ATOM 647 N N . VAL A 1 87 ? 12.942 5.169 -8.578 1.00 98.00 87 VAL A N 1
ATOM 648 C CA . VAL A 1 87 ? 12.437 5.390 -9.938 1.00 98.00 87 VAL A CA 1
ATOM 649 C C . VAL A 1 87 ? 13.270 4.591 -10.939 1.00 98.00 87 VAL A C 1
ATOM 651 O O . VAL A 1 87 ? 14.499 4.664 -10.933 1.00 98.00 87 VAL A O 1
ATOM 654 N N . ILE A 1 88 ? 12.606 3.821 -11.799 1.00 98.00 88 ILE A N 1
ATOM 655 C CA . ILE A 1 88 ? 13.223 3.055 -12.886 1.00 98.00 88 ILE A CA 1
ATOM 656 C C . ILE A 1 88 ? 12.713 3.628 -14.217 1.00 98.00 88 ILE A C 1
ATOM 658 O O . ILE A 1 88 ? 11.526 3.463 -14.520 1.00 98.00 88 ILE A O 1
ATOM 662 N N . PRO A 1 89 ? 13.560 4.319 -15.001 1.00 98.12 89 PRO A N 1
ATOM 663 C CA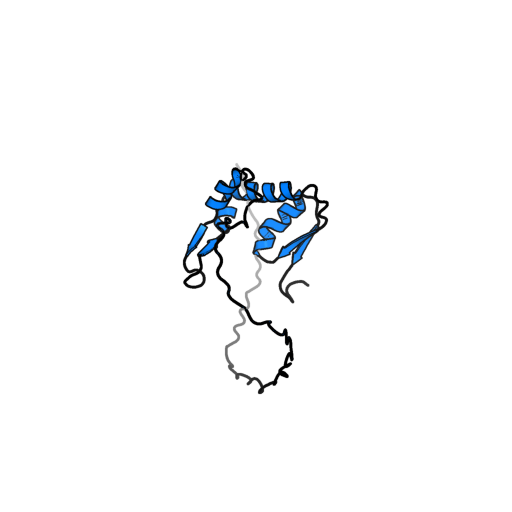 . PRO A 1 89 ? 13.155 4.844 -16.299 1.00 98.12 89 PRO A CA 1
ATOM 664 C C . PRO A 1 89 ? 12.944 3.716 -17.315 1.00 98.12 89 PRO A C 1
ATOM 666 O O . PRO A 1 89 ? 13.553 2.650 -17.221 1.00 98.12 89 PRO A O 1
ATOM 669 N N . ASP A 1 90 ? 12.076 3.977 -18.289 1.00 97.25 90 ASP A N 1
ATOM 670 C CA . ASP A 1 90 ? 11.809 3.137 -19.461 1.00 97.25 90 ASP A CA 1
ATOM 671 C C . ASP A 1 90 ? 11.355 1.699 -19.156 1.00 97.25 90 ASP A C 1
ATOM 673 O O . ASP A 1 90 ? 11.545 0.781 -19.958 1.00 97.25 90 ASP A O 1
ATOM 677 N N . PHE A 1 91 ? 10.685 1.496 -18.015 1.00 97.12 91 PHE A N 1
ATOM 678 C CA . PHE A 1 91 ? 10.160 0.195 -17.602 1.00 97.12 91 PHE A CA 1
ATOM 679 C C . PHE A 1 91 ? 8.630 0.205 -17.419 1.00 97.12 91 PHE A C 1
ATOM 681 O O . PHE A 1 91 ? 8.081 1.127 -16.821 1.00 97.12 91 PHE A O 1
ATOM 688 N N . PRO A 1 92 ? 7.898 -0.833 -17.875 1.00 95.56 92 PRO A N 1
ATOM 689 C CA . PRO A 1 92 ? 8.362 -1.975 -18.673 1.00 95.56 92 PRO A CA 1
ATOM 690 C C . PRO A 1 92 ? 8.537 -1.641 -20.165 1.00 95.56 92 PRO A C 1
ATOM 692 O O . PRO A 1 92 ? 8.807 -2.536 -20.963 1.00 95.56 92 PRO A O 1
ATOM 695 N N . LYS A 1 93 ? 8.304 -0.383 -20.558 1.00 97.31 93 LYS A N 1
ATOM 696 C CA . LYS A 1 93 ? 8.416 0.116 -21.930 1.00 97.31 93 LYS A CA 1
ATOM 697 C C . LYS A 1 93 ? 9.003 1.534 -21.917 1.00 97.31 93 LYS A C 1
ATOM 699 O O . LYS A 1 93 ? 8.790 2.241 -20.928 1.00 97.31 93 LYS A O 1
ATOM 704 N N . PRO A 1 94 ? 9.650 1.967 -23.012 1.00 97.62 94 PRO A N 1
ATOM 705 C CA . PRO A 1 94 ? 10.179 3.322 -23.135 1.00 97.62 94 PRO A CA 1
ATOM 706 C C . PRO A 1 94 ? 9.132 4.408 -22.860 1.00 97.62 94 PRO A C 1
ATOM 708 O O . PRO A 1 94 ? 7.967 4.264 -23.241 1.00 97.62 94 PRO A O 1
ATOM 711 N N . GLY A 1 95 ? 9.555 5.488 -22.205 1.00 97.19 95 GLY A N 1
ATOM 712 C CA . GLY A 1 95 ? 8.724 6.637 -21.839 1.00 97.19 95 GLY A CA 1
ATOM 713 C C . GLY A 1 95 ? 7.974 6.510 -20.507 1.00 97.19 95 GLY A C 1
ATOM 714 O O . GLY A 1 95 ? 7.196 7.401 -20.172 1.00 97.19 95 GLY A O 1
ATOM 715 N N . ILE A 1 96 ? 8.176 5.434 -19.736 1.00 97.31 96 ILE A N 1
ATOM 716 C CA . ILE A 1 96 ? 7.518 5.217 -18.435 1.00 97.31 96 ILE A CA 1
ATOM 717 C C . ILE A 1 96 ? 8.527 5.362 -17.290 1.00 97.31 96 ILE A C 1
ATOM 719 O O . ILE A 1 96 ? 9.545 4.680 -17.268 1.00 97.31 96 ILE A O 1
ATOM 723 N N . MET A 1 97 ? 8.202 6.189 -16.290 1.00 97.25 97 MET A N 1
ATOM 724 C CA . MET A 1 97 ? 8.951 6.285 -15.029 1.00 97.25 97 MET A CA 1
ATOM 725 C C . MET A 1 97 ? 8.324 5.358 -13.984 1.00 97.25 97 MET A C 1
ATOM 727 O O . MET A 1 97 ? 7.372 5.730 -13.292 1.00 97.25 97 MET A O 1
ATOM 731 N N . PHE A 1 98 ? 8.816 4.125 -13.889 1.00 97.88 98 PHE A N 1
ATOM 732 C CA . PHE A 1 98 ? 8.261 3.128 -12.979 1.00 97.88 98 PHE A CA 1
ATOM 733 C C . PHE A 1 98 ? 8.660 3.408 -11.529 1.00 97.88 98 PHE A C 1
ATOM 735 O O . PHE A 1 98 ? 9.840 3.531 -11.213 1.00 97.88 98 PHE A O 1
ATOM 742 N N . GLN A 1 99 ? 7.662 3.462 -10.647 1.00 97.50 99 GLN A N 1
ATOM 743 C CA . GLN A 1 99 ? 7.844 3.626 -9.206 1.00 97.50 99 GLN A CA 1
ATOM 744 C C . GLN A 1 99 ? 7.967 2.247 -8.550 1.00 97.50 99 GLN A C 1
ATOM 746 O O . GLN A 1 99 ? 6.971 1.532 -8.368 1.00 97.50 99 GLN A O 1
ATOM 751 N N . ASP A 1 100 ? 9.195 1.857 -8.228 1.00 97.38 100 ASP A N 1
ATOM 752 C CA . ASP A 1 100 ? 9.490 0.610 -7.541 1.00 97.38 100 ASP A CA 1
ATOM 753 C C . ASP A 1 100 ? 9.375 0.800 -6.027 1.00 97.38 100 ASP A C 1
ATOM 755 O O . ASP A 1 100 ? 10.275 1.295 -5.353 1.00 97.38 100 ASP A O 1
ATOM 759 N N . ILE A 1 101 ? 8.231 0.382 -5.488 1.00 97.44 101 ILE A N 1
ATOM 760 C CA . ILE A 1 101 ? 7.955 0.450 -4.052 1.00 97.44 101 ILE A CA 1
ATOM 761 C C . ILE A 1 101 ? 8.768 -0.560 -3.235 1.00 97.44 101 ILE A C 1
ATOM 763 O O . ILE A 1 101 ? 8.745 -0.482 -2.013 1.00 97.44 101 ILE A O 1
ATOM 767 N N . THR A 1 102 ? 9.443 -1.538 -3.853 1.00 97.25 102 THR A N 1
ATOM 768 C CA . THR A 1 102 ? 10.121 -2.601 -3.092 1.00 97.25 102 THR A CA 1
ATOM 769 C C . THR A 1 102 ? 11.265 -2.062 -2.241 1.00 97.25 102 THR A C 1
ATOM 771 O O . THR A 1 102 ? 11.471 -2.553 -1.137 1.00 97.25 102 THR A O 1
ATOM 774 N N . THR A 1 103 ? 11.932 -0.992 -2.679 1.00 97.75 103 THR A N 1
ATOM 775 C CA . THR A 1 103 ? 12.954 -0.306 -1.878 1.00 97.75 103 THR A CA 1
ATOM 776 C C . THR A 1 103 ? 12.364 0.363 -0.638 1.00 97.75 103 THR A C 1
ATOM 778 O O . THR A 1 103 ? 12.956 0.266 0.432 1.00 97.75 103 THR A O 1
ATOM 781 N N . LEU A 1 104 ? 11.155 0.931 -0.737 1.00 98.19 104 LEU A N 1
ATOM 782 C CA . LEU A 1 104 ? 10.423 1.460 0.418 1.00 98.19 104 LEU A CA 1
ATOM 783 C C . LEU A 1 104 ? 10.077 0.351 1.413 1.00 98.19 104 LEU A C 1
ATOM 785 O O . LEU A 1 104 ? 10.123 0.583 2.612 1.00 98.19 104 LEU A O 1
ATOM 789 N N . LEU A 1 105 ? 9.749 -0.852 0.935 1.00 97.75 105 LEU A N 1
ATOM 790 C CA . LEU A 1 105 ? 9.438 -1.990 1.810 1.00 97.75 105 LEU A CA 1
ATOM 791 C C . LEU A 1 105 ? 10.668 -2.522 2.560 1.00 97.75 105 LEU A C 1
ATOM 793 O O . LEU A 1 105 ? 10.515 -3.114 3.625 1.00 97.75 105 LEU A O 1
ATOM 797 N N . LEU A 1 106 ? 11.869 -2.340 2.003 1.00 97.94 106 LEU A N 1
ATOM 798 C CA . LEU A 1 106 ? 13.131 -2.723 2.644 1.00 97.94 106 LEU A CA 1
ATOM 799 C C . LEU A 1 106 ? 13.596 -1.691 3.683 1.00 97.94 106 LEU A C 1
ATOM 801 O O . LEU A 1 106 ? 14.313 -2.050 4.616 1.00 97.94 106 LEU A O 1
ATOM 805 N N . ASP A 1 107 ? 13.168 -0.435 3.554 1.00 98.12 107 ASP A N 1
ATOM 806 C CA . ASP A 1 107 ? 13.355 0.589 4.579 1.00 98.12 107 ASP A CA 1
ATOM 807 C C . ASP A 1 107 ? 12.260 0.463 5.650 1.00 98.12 107 ASP A C 1
ATOM 809 O O . ASP A 1 107 ? 11.120 0.906 5.493 1.00 98.12 107 ASP A O 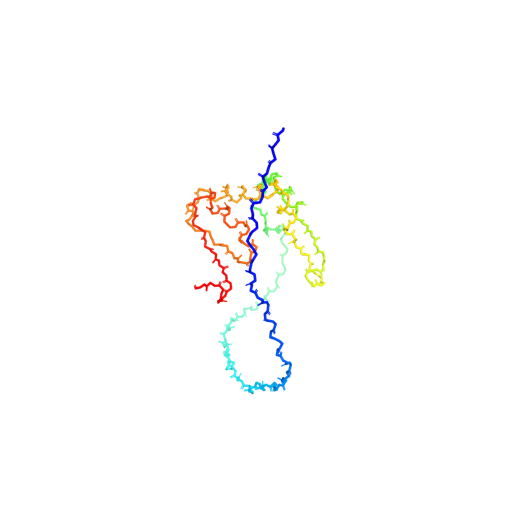1
ATOM 813 N N . THR A 1 108 ? 12.616 -0.149 6.780 1.00 97.81 108 THR A N 1
ATOM 814 C CA . THR A 1 108 ? 11.678 -0.414 7.879 1.00 97.81 108 T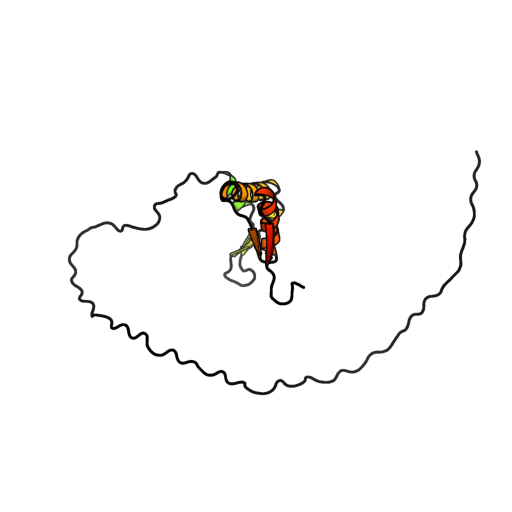HR A CA 1
ATOM 815 C C . THR A 1 108 ? 11.067 0.856 8.465 1.00 97.81 108 THR A C 1
ATOM 817 O O . THR A 1 108 ? 9.908 0.829 8.889 1.00 97.81 108 THR A O 1
ATOM 820 N N . LYS A 1 109 ? 11.806 1.973 8.472 1.00 98.00 109 LYS A N 1
ATOM 821 C CA . LYS A 1 109 ? 11.308 3.253 8.974 1.00 98.00 109 LYS A CA 1
ATOM 822 C C . LYS A 1 109 ? 10.320 3.855 7.983 1.00 98.00 109 LYS A C 1
ATOM 824 O O . LYS A 1 109 ? 9.218 4.212 8.389 1.00 98.00 109 LYS A O 1
ATOM 829 N N . ALA A 1 110 ? 10.676 3.931 6.702 1.00 98.12 110 ALA A N 1
ATOM 830 C CA . ALA A 1 110 ? 9.795 4.484 5.675 1.00 98.12 110 ALA A CA 1
ATOM 831 C C . ALA A 1 110 ? 8.507 3.662 5.525 1.00 98.12 110 ALA A C 1
ATOM 833 O O . ALA A 1 110 ? 7.418 4.228 5.397 1.00 98.12 110 ALA A O 1
ATOM 834 N N . PHE A 1 111 ? 8.602 2.332 5.594 1.00 98.56 111 PHE A N 1
ATOM 835 C CA . PHE A 1 111 ? 7.429 1.466 5.551 1.00 98.56 111 PHE A CA 1
ATOM 836 C C . PHE A 1 111 ? 6.518 1.685 6.762 1.00 98.56 111 PHE A C 1
ATOM 838 O O . PHE A 1 111 ? 5.311 1.862 6.588 1.00 98.56 111 PHE A O 1
A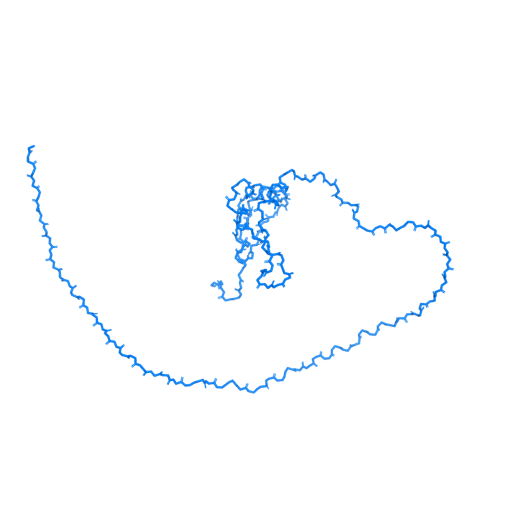TOM 845 N N . ARG A 1 112 ? 7.083 1.750 7.974 1.00 98.38 112 ARG A N 1
ATOM 846 C CA . ARG A 1 112 ? 6.320 2.060 9.188 1.00 98.38 112 ARG A CA 1
ATOM 847 C C . ARG A 1 112 ? 5.642 3.425 9.098 1.00 98.38 112 ARG A C 1
ATOM 849 O O . ARG A 1 112 ? 4.432 3.495 9.274 1.00 98.38 112 ARG A O 1
ATOM 856 N N . ASP A 1 113 ? 6.393 4.469 8.751 1.00 98.31 113 ASP A N 1
ATOM 857 C CA . ASP A 1 113 ? 5.870 5.831 8.604 1.00 98.31 113 ASP A CA 1
ATOM 858 C C . ASP A 1 113 ? 4.715 5.879 7.586 1.00 98.31 113 ASP A C 1
ATOM 860 O O . ASP A 1 113 ? 3.723 6.577 7.792 1.00 98.31 113 ASP A O 1
ATOM 864 N N . THR A 1 114 ? 4.808 5.092 6.508 1.00 98.25 114 THR A N 1
ATOM 865 C CA . THR A 1 114 ? 3.740 4.964 5.506 1.00 98.25 114 THR A CA 1
ATOM 866 C C . THR A 1 114 ? 2.466 4.379 6.113 1.00 98.25 114 THR A C 1
ATOM 868 O O . THR A 1 114 ? 1.384 4.930 5.907 1.00 98.25 114 THR A O 1
ATOM 871 N N . ILE A 1 115 ? 2.568 3.270 6.853 1.00 98.44 115 ILE A N 1
ATOM 872 C CA . ILE A 1 115 ? 1.410 2.645 7.508 1.00 98.44 115 ILE A CA 1
ATOM 873 C C . ILE A 1 115 ? 0.818 3.581 8.561 1.00 98.44 115 ILE A C 1
ATOM 875 O O . ILE A 1 115 ? -0.396 3.783 8.565 1.00 98.44 115 ILE A O 1
ATOM 879 N N . ASP A 1 116 ? 1.657 4.196 9.393 1.00 98.31 116 ASP A N 1
ATOM 880 C CA . ASP A 1 116 ? 1.230 5.094 10.467 1.00 98.31 116 ASP A CA 1
ATOM 881 C C . ASP A 1 116 ? 0.440 6.286 9.901 1.00 98.31 116 ASP A C 1
ATOM 883 O O . ASP A 1 116 ? -0.657 6.575 10.378 1.00 98.31 116 ASP A O 1
ATOM 887 N N . LEU A 1 117 ? 0.895 6.892 8.797 1.00 97.94 117 LEU A N 1
ATOM 888 C CA . LEU A 1 117 ? 0.153 7.957 8.107 1.00 97.94 117 LEU A CA 1
ATOM 889 C C . LEU A 1 117 ? -1.234 7.512 7.619 1.00 97.94 117 LEU A C 1
ATOM 891 O O . LEU A 1 117 ? -2.203 8.276 7.695 1.00 97.94 117 LEU A O 1
ATOM 895 N N . PHE A 1 118 ? -1.359 6.284 7.109 1.00 98.00 118 PHE A N 1
ATOM 896 C CA . PHE A 1 118 ? -2.661 5.742 6.722 1.00 98.00 118 PHE A CA 1
ATOM 897 C C . PHE A 1 118 ? -3.559 5.514 7.940 1.00 98.00 118 PHE A C 1
ATOM 899 O O . PHE A 1 118 ? -4.728 5.901 7.920 1.00 98.00 118 PHE A O 1
ATOM 906 N N . VAL A 1 119 ? -3.026 4.918 9.003 1.00 98.00 119 VAL A N 1
ATOM 907 C CA . VAL A 1 119 ? -3.768 4.629 10.236 1.00 98.00 119 VAL A CA 1
ATOM 908 C C . VAL A 1 119 ? -4.252 5.920 10.885 1.00 98.00 119 VAL A C 1
ATOM 910 O O . VAL A 1 119 ? -5.443 6.056 11.150 1.00 98.00 119 VAL A O 1
ATOM 913 N N . GLU A 1 120 ? -3.376 6.907 11.059 1.00 97.44 120 GLU A N 1
ATOM 914 C CA . GLU A 1 120 ? -3.708 8.224 11.613 1.00 97.44 120 GLU A CA 1
ATOM 915 C C . GLU A 1 120 ? -4.832 8.909 10.831 1.00 97.44 120 GLU A C 1
ATOM 917 O O . GLU A 1 120 ? -5.731 9.509 11.419 1.00 97.44 120 GLU A O 1
ATOM 922 N N . ARG A 1 121 ? -4.833 8.772 9.501 1.00 96.38 121 ARG A N 1
ATOM 923 C CA . ARG A 1 121 ? -5.870 9.347 8.639 1.00 96.38 121 ARG A CA 1
ATOM 924 C C . ARG A 1 121 ? -7.238 8.673 8.790 1.00 96.38 121 ARG A C 1
ATOM 926 O O . ARG A 1 121 ? -8.249 9.321 8.493 1.00 96.38 121 ARG A O 1
ATOM 933 N N . TYR A 1 122 ? -7.289 7.393 9.166 1.00 97.00 122 TYR A N 1
ATOM 934 C CA . TYR A 1 122 ? -8.508 6.574 9.097 1.00 97.00 122 TYR A CA 1
ATOM 935 C C . TYR A 1 122 ? -9.008 6.014 10.437 1.00 97.00 122 TYR A C 1
ATOM 937 O O . TYR A 1 122 ? -10.163 5.593 10.483 1.00 97.00 122 TYR A O 1
ATOM 945 N N . LYS A 1 123 ? -8.215 6.052 11.516 1.00 94.44 123 LYS A N 1
ATOM 946 C CA . LYS A 1 123 ? -8.543 5.434 12.817 1.00 94.44 123 LYS A CA 1
ATOM 947 C C . LYS A 1 123 ? -9.896 5.863 13.408 1.00 94.44 123 LYS A C 1
ATOM 949 O O . LYS A 1 123 ? -10.606 5.023 13.940 1.00 94.44 123 LYS A O 1
ATOM 954 N N . ASP A 1 124 ? -10.304 7.117 13.215 1.00 94.62 124 ASP A N 1
ATOM 955 C CA . ASP A 1 124 ? -11.538 7.672 13.803 1.00 94.62 124 ASP A CA 1
ATOM 956 C C . ASP A 1 124 ? -12.693 7.777 12.792 1.00 94.62 124 ASP A C 1
ATOM 958 O O . ASP A 1 124 ? -13.686 8.468 13.014 1.00 94.62 124 ASP A O 1
ATOM 962 N N . LYS A 1 125 ? -12.568 7.118 11.632 1.00 96.62 125 LYS A N 1
ATOM 963 C CA . LYS A 1 125 ? -13.549 7.215 10.538 1.00 96.62 125 LYS A CA 1
ATOM 964 C C . LYS A 1 125 ? -14.562 6.073 10.493 1.00 96.62 125 LYS A C 1
ATOM 966 O O . LYS A 1 125 ? -15.288 5.964 9.509 1.00 96.62 125 LYS A O 1
ATOM 971 N N . ASN A 1 126 ? -14.620 5.231 11.528 1.00 95.75 126 ASN A N 1
ATOM 972 C CA . ASN A 1 126 ? -15.532 4.081 11.612 1.00 95.75 126 ASN A CA 1
ATOM 973 C C . ASN A 1 126 ? -15.462 3.158 10.377 1.00 95.75 126 ASN A C 1
ATOM 975 O O . ASN A 1 126 ? -16.475 2.641 9.902 1.00 95.75 126 ASN A O 1
ATOM 979 N N . ILE A 1 127 ? -14.257 2.961 9.832 1.00 97.69 127 ILE A N 1
ATOM 980 C CA . ILE A 1 127 ? -14.038 2.056 8.702 1.00 97.69 127 ILE A CA 1
ATOM 981 C C . ILE A 1 127 ? -14.178 0.617 9.199 1.00 97.69 127 ILE A C 1
ATOM 983 O O . ILE A 1 127 ? -13.394 0.157 10.019 1.00 97.69 127 ILE A O 1
ATOM 987 N N . SER A 1 128 ? -15.167 -0.108 8.685 1.00 97.81 128 SER A N 1
ATOM 988 C CA . SER A 1 128 ? -15.427 -1.499 9.077 1.00 97.81 128 SER A CA 1
ATOM 989 C C . SER A 1 128 ? -14.703 -2.525 8.201 1.00 97.81 128 SER A C 1
ATOM 991 O O . SER A 1 128 ? -14.486 -3.663 8.628 1.00 97.81 128 SER A O 1
ATOM 993 N N . VAL A 1 129 ? -14.334 -2.140 6.974 1.00 98.06 129 VAL A N 1
ATOM 994 C CA . VAL A 1 129 ? -13.714 -3.016 5.975 1.00 98.06 129 VAL A CA 1
ATOM 995 C C . VAL A 1 129 ? -12.641 -2.266 5.187 1.00 98.06 129 VAL A C 1
ATOM 997 O O . VAL A 1 129 ? -12.877 -1.168 4.688 1.00 98.06 129 VAL A O 1
ATOM 1000 N N . VAL A 1 130 ? -11.488 -2.905 5.006 1.00 98.38 130 VAL A N 1
ATOM 1001 C CA . VAL A 1 130 ? -10.417 -2.494 4.094 1.00 98.38 130 VAL A CA 1
ATOM 1002 C C . VAL A 1 130 ? -10.281 -3.555 3.006 1.00 98.38 130 VAL A C 1
ATOM 1004 O O . VAL A 1 130 ? -9.988 -4.716 3.290 1.00 98.38 130 VAL A O 1
ATOM 1007 N N . ALA A 1 131 ? -10.479 -3.161 1.750 1.00 97.75 131 ALA A N 1
ATOM 1008 C CA . ALA A 1 131 ? -10.284 -4.041 0.605 1.00 97.75 131 ALA A CA 1
ATOM 1009 C C . ALA A 1 131 ? -8.907 -3.796 -0.029 1.00 97.75 131 ALA A C 1
ATOM 1011 O O . ALA A 1 131 ? -8.594 -2.676 -0.431 1.00 97.75 131 ALA A O 1
ATOM 1012 N N . GLY A 1 132 ? -8.080 -4.836 -0.135 1.00 97.25 132 GLY A N 1
ATOM 1013 C CA . GLY A 1 132 ? -6.812 -4.782 -0.869 1.00 97.25 132 GLY A CA 1
ATOM 1014 C C . GLY A 1 132 ? -6.978 -5.391 -2.254 1.00 97.25 132 GLY A C 1
ATOM 1015 O O . GLY A 1 132 ? -7.641 -6.411 -2.378 1.00 97.25 132 GLY A O 1
ATOM 1016 N N . ILE A 1 133 ? -6.378 -4.809 -3.293 1.00 96.94 133 ILE A N 1
ATOM 1017 C CA . ILE A 1 133 ? -6.357 -5.406 -4.641 1.00 96.94 133 ILE A CA 1
ATOM 1018 C C . ILE A 1 133 ? -5.044 -6.163 -4.842 1.00 96.94 133 ILE A C 1
ATOM 1020 O O . ILE A 1 133 ? -3.965 -5.653 -4.519 1.00 96.94 133 ILE A O 1
ATOM 1024 N N . GLU A 1 134 ? -5.123 -7.379 -5.386 1.00 93.56 134 GLU A N 1
ATOM 1025 C CA . GLU A 1 134 ? -3.936 -8.198 -5.603 1.00 93.56 134 GLU A CA 1
ATOM 1026 C C . GLU A 1 134 ? -2.937 -7.558 -6.597 1.00 93.56 134 GLU A C 1
ATOM 1028 O O . GLU A 1 134 ? -3.308 -6.863 -7.540 1.00 93.56 134 GLU A O 1
ATOM 1033 N N . ALA A 1 135 ? -1.634 -7.806 -6.476 1.00 93.25 135 ALA A N 1
ATOM 1034 C CA . ALA A 1 135 ? -0.960 -8.405 -5.319 1.00 93.25 135 ALA A CA 1
ATOM 1035 C C . ALA A 1 135 ? -0.425 -7.330 -4.361 1.00 93.25 135 ALA A C 1
ATOM 1037 O O . ALA A 1 135 ? -0.492 -7.487 -3.149 1.00 93.25 135 ALA A O 1
ATOM 1038 N N . ARG A 1 136 ? 0.067 -6.204 -4.896 1.00 96.19 136 ARG A N 1
ATOM 1039 C CA . ARG A 1 136 ? 0.758 -5.168 -4.108 1.00 96.19 136 ARG A CA 1
ATOM 1040 C C . ARG A 1 136 ? -0.146 -4.468 -3.091 1.00 96.19 136 ARG A C 1
ATOM 1042 O O . ARG A 1 136 ? 0.345 -4.038 -2.056 1.00 96.19 136 ARG A O 1
ATOM 1049 N N . GLY A 1 137 ? -1.459 -4.412 -3.324 1.00 96.38 137 GLY A N 1
ATOM 1050 C CA . GLY A 1 137 ? -2.403 -3.896 -2.330 1.00 96.38 137 GLY A CA 1
ATOM 1051 C C . GLY A 1 137 ? -2.470 -4.751 -1.061 1.00 96.38 137 GLY A C 1
ATOM 1052 O O . GLY A 1 137 ? -2.808 -4.235 0.001 1.00 96.38 137 GLY A O 1
ATOM 1053 N N . PHE A 1 138 ? -2.085 -6.030 -1.130 1.00 97.19 138 PHE A N 1
ATOM 1054 C CA . PHE A 1 138 ? -2.010 -6.912 0.040 1.00 97.19 138 PHE A CA 1
ATOM 1055 C C . PHE A 1 138 ? -0.811 -6.614 0.943 1.00 97.19 138 PHE A C 1
ATOM 1057 O O . PHE A 1 138 ? -0.749 -7.141 2.045 1.00 97.19 138 PHE A O 1
ATOM 1064 N N . ILE A 1 139 ? 0.128 -5.774 0.506 1.00 97.81 139 ILE A N 1
ATOM 1065 C CA . ILE A 1 139 ? 1.285 -5.386 1.319 1.00 97.81 139 ILE A CA 1
ATOM 1066 C C . ILE A 1 139 ? 0.879 -4.327 2.355 1.00 97.81 139 ILE A C 1
ATOM 1068 O O . ILE A 1 139 ? 1.327 -4.373 3.495 1.00 97.81 139 ILE A O 1
ATOM 1072 N N . PHE A 1 140 ? -0.013 -3.405 1.979 1.00 98.25 140 PHE A N 1
ATOM 1073 C CA . PHE A 1 140 ? -0.433 -2.285 2.832 1.00 98.25 140 PHE A CA 1
ATOM 1074 C C . PHE A 1 140 ? -1.818 -2.489 3.456 1.00 98.25 140 PHE A C 1
ATOM 1076 O O . PHE A 1 140 ? -2.057 -2.067 4.583 1.00 98.25 140 PHE A O 1
ATOM 1083 N N . GLY A 1 141 ? -2.741 -3.143 2.747 1.00 98.06 141 GLY A N 1
ATOM 1084 C CA . GLY A 1 141 ? -4.127 -3.3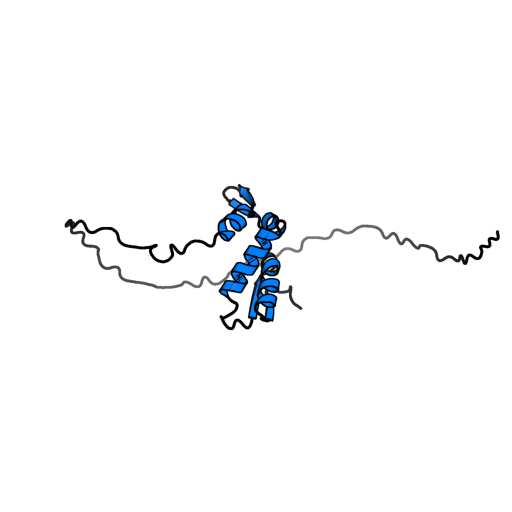00 3.195 1.00 98.06 141 GLY A CA 1
ATOM 1085 C C . GLY A 1 141 ? -4.270 -4.017 4.546 1.00 98.06 141 GLY A C 1
ATOM 1086 O O . GLY A 1 141 ? -4.889 -3.450 5.444 1.00 98.06 141 GLY A O 1
ATOM 1087 N N . PRO A 1 142 ? -3.696 -5.222 4.731 1.00 98.44 142 PRO A N 1
ATOM 1088 C CA . PRO A 1 142 ? -3.773 -5.957 5.993 1.00 98.44 142 PRO A CA 1
ATOM 1089 C C . PRO A 1 142 ? -3.216 -5.212 7.218 1.00 98.44 142 PRO A C 1
ATOM 1091 O O . PRO A 1 142 ? -3.946 -5.147 8.206 1.00 98.44 142 PRO A O 1
ATOM 1094 N N . PRO A 1 143 ? -1.997 -4.624 7.205 1.00 98.25 143 PRO A N 1
ATOM 1095 C CA . PRO A 1 143 ? -1.501 -3.900 8.377 1.00 98.25 143 PRO A CA 1
ATOM 1096 C C . PRO A 1 143 ? -2.358 -2.674 8.713 1.00 98.25 143 PRO A C 1
ATOM 1098 O O . PRO A 1 143 ? -2.607 -2.425 9.889 1.00 98.25 143 PRO A O 1
ATOM 1101 N N . ILE A 1 144 ? -2.886 -1.960 7.710 1.00 98.44 144 ILE A N 1
ATOM 1102 C CA . ILE A 1 144 ? -3.817 -0.845 7.943 1.00 98.44 144 ILE A CA 1
ATOM 1103 C C . ILE A 1 144 ? -5.117 -1.353 8.577 1.00 98.44 144 ILE A C 1
ATOM 1105 O O . ILE A 1 144 ? -5.563 -0.795 9.575 1.00 98.44 144 ILE A O 1
ATOM 1109 N N . ALA A 1 145 ? -5.712 -2.415 8.023 1.00 98.38 145 ALA A N 1
ATOM 1110 C CA . ALA A 1 145 ? -6.951 -3.003 8.532 1.00 98.38 145 ALA A CA 1
ATOM 1111 C C . ALA A 1 145 ? -6.804 -3.453 9.989 1.00 98.38 145 ALA A C 1
ATOM 1113 O O . ALA A 1 145 ? -7.639 -3.118 10.825 1.00 98.38 145 ALA A O 1
ATOM 1114 N N . LEU A 1 146 ? -5.707 -4.154 10.291 1.00 98.31 146 LEU A N 1
ATOM 1115 C CA . LEU A 1 146 ? -5.383 -4.615 11.635 1.00 98.31 146 LEU A CA 1
ATOM 1116 C C . LEU A 1 146 ? -5.258 -3.441 12.612 1.00 98.31 146 LEU A C 1
ATOM 1118 O O . LEU A 1 146 ? -5.854 -3.476 13.684 1.00 98.31 146 LEU A O 1
ATOM 1122 N N . ALA A 1 147 ? -4.521 -2.397 12.231 1.00 97.81 147 ALA A N 1
ATOM 1123 C CA . ALA A 1 147 ? -4.251 -1.255 13.097 1.00 97.81 147 ALA A CA 1
ATOM 1124 C C . ALA A 1 147 ? -5.492 -0.397 13.396 1.00 97.81 147 ALA A C 1
ATOM 1126 O O . ALA A 1 147 ? -5.601 0.140 14.495 1.00 97.81 147 ALA A O 1
ATOM 1127 N N . ILE A 1 148 ? -6.441 -0.283 12.458 1.00 97.69 148 ILE A N 1
ATOM 1128 C CA . ILE A 1 148 ? -7.698 0.459 12.678 1.00 97.69 148 ILE A CA 1
ATOM 1129 C C . ILE A 1 148 ? -8.843 -0.420 13.214 1.00 97.69 148 ILE A C 1
ATOM 1131 O O . ILE A 1 148 ? -9.955 0.072 13.381 1.00 97.69 148 ILE A O 1
ATOM 1135 N N . GLY A 1 149 ? -8.609 -1.715 13.454 1.00 97.12 149 GLY A N 1
ATOM 1136 C CA . GLY A 1 149 ? -9.641 -2.643 13.932 1.00 97.12 149 GLY A CA 1
ATOM 1137 C C . GLY A 1 149 ? -10.707 -3.008 12.888 1.00 97.12 149 GLY A C 1
ATOM 1138 O O . GLY A 1 149 ? -11.835 -3.349 13.246 1.00 97.12 149 GLY A O 1
ATOM 1139 N N . ALA A 1 150 ? -10.372 -2.945 11.597 1.00 98.12 150 ALA A N 1
ATOM 1140 C CA . ALA A 1 150 ? -11.263 -3.273 10.486 1.00 98.12 150 ALA A CA 1
ATOM 1141 C C . ALA A 1 150 ? -11.043 -4.697 9.951 1.00 98.12 150 ALA A C 1
ATOM 1143 O O . ALA A 1 150 ? -9.971 -5.293 10.075 1.00 98.12 150 ALA A O 1
ATOM 1144 N N . LYS A 1 151 ? -12.054 -5.237 9.263 1.00 98.31 151 LYS A N 1
ATOM 1145 C CA . LYS A 1 151 ? -11.926 -6.492 8.506 1.00 98.31 151 LYS A CA 1
ATOM 1146 C C . LYS A 1 151 ? -11.102 -6.251 7.242 1.00 98.31 151 LYS A C 1
ATOM 1148 O O . LYS A 1 151 ? -11.281 -5.232 6.578 1.00 98.31 151 LYS A O 1
ATOM 1153 N N . PHE A 1 152 ? -10.269 -7.210 6.853 1.00 98.44 152 PHE A N 1
ATOM 1154 C CA . PHE A 1 152 ? -9.576 -7.173 5.565 1.00 98.44 152 PHE A CA 1
ATOM 1155 C C . PHE A 1 152 ? -10.270 -8.074 4.535 1.00 98.44 152 PHE A C 1
ATOM 1157 O O . PHE A 1 152 ? -10.561 -9.233 4.826 1.00 98.44 152 PHE A O 1
ATOM 1164 N N . VAL A 1 153 ? -10.509 -7.559 3.324 1.00 97.75 153 VAL A N 1
ATOM 1165 C CA . VAL A 1 153 ? -11.087 -8.316 2.200 1.00 97.75 153 VAL A CA 1
ATOM 1166 C C . VAL A 1 153 ? -10.094 -8.359 1.030 1.00 97.75 153 VAL A C 1
ATOM 1168 O O . VAL A 1 153 ? -9.782 -7.314 0.450 1.00 97.75 153 VAL A O 1
ATOM 1171 N N . PRO A 1 154 ? -9.591 -9.545 0.642 1.00 96.38 154 PRO A N 1
ATOM 1172 C CA . PRO A 1 154 ? -8.717 -9.675 -0.515 1.00 96.38 154 PRO A CA 1
ATOM 1173 C C . PRO A 1 154 ? -9.524 -9.653 -1.820 1.00 96.38 154 PRO A C 1
ATOM 1175 O O . PRO A 1 154 ? -10.313 -10.553 -2.095 1.00 96.38 154 PRO A O 1
ATOM 1178 N N . MET A 1 155 ? -9.274 -8.663 -2.674 1.00 95.88 155 MET A N 1
ATOM 1179 C CA . MET A 1 155 ? -9.823 -8.591 -4.028 1.00 95.88 155 MET A CA 1
ATOM 1180 C C . MET A 1 155 ? -8.824 -9.176 -5.023 1.00 95.88 155 MET A C 1
ATOM 1182 O O . MET A 1 155 ? -7.717 -8.660 -5.198 1.00 95.88 155 MET A O 1
ATOM 1186 N N . ARG A 1 156 ? -9.220 -10.257 -5.696 1.00 95.25 156 ARG A N 1
ATOM 1187 C CA . ARG A 1 156 ? -8.394 -10.954 -6.690 1.00 95.25 156 ARG A CA 1
ATOM 1188 C C . ARG A 1 156 ? -9.045 -10.928 -8.061 1.00 95.25 156 ARG A C 1
ATOM 1190 O O . ARG A 1 156 ? -10.250 -10.711 -8.188 1.00 95.25 156 ARG A O 1
ATOM 1197 N N . LYS A 1 157 ? -8.252 -11.195 -9.097 1.00 91.62 157 LYS A N 1
ATOM 1198 C CA . LYS A 1 157 ? -8.771 -11.423 -10.444 1.00 91.62 157 LYS A CA 1
ATOM 1199 C C . LYS A 1 157 ? -9.800 -12.566 -10.442 1.00 91.62 157 LYS A C 1
ATOM 1201 O O . LYS A 1 157 ? -9.704 -13.483 -9.618 1.00 91.62 157 LYS A O 1
ATOM 1206 N N . PRO A 1 158 ? -10.759 -12.553 -11.385 1.00 88.50 158 PRO A N 1
ATOM 1207 C CA . PRO A 1 158 ? -11.739 -13.625 -11.516 1.00 88.50 158 PRO A CA 1
ATOM 1208 C C . PRO A 1 158 ? -11.083 -15.010 -11.569 1.00 88.50 158 PRO A C 1
ATOM 1210 O O . PRO A 1 158 ? -10.016 -15.174 -12.165 1.00 88.50 158 PRO A O 1
ATOM 1213 N N . LYS A 1 159 ? -11.748 -16.013 -10.979 1.00 86.62 159 LYS A N 1
ATOM 1214 C CA . LYS A 1 159 ? -11.289 -17.417 -10.918 1.00 86.62 159 LYS A CA 1
ATOM 1215 C C . LYS A 1 159 ? -10.008 -17.648 -10.091 1.00 86.62 159 LYS A C 1
ATOM 1217 O O . LYS A 1 159 ? -9.323 -18.649 -10.292 1.00 86.62 159 LYS A O 1
ATOM 1222 N N . LYS A 1 160 ? -9.647 -16.721 -9.193 1.00 81.00 160 LYS A N 1
ATOM 1223 C CA . LYS A 1 160 ? -8.516 -16.863 -8.248 1.00 81.00 160 LYS A CA 1
ATOM 1224 C C . LYS A 1 160 ? -8.932 -16.917 -6.774 1.00 81.00 160 LYS A C 1
ATOM 1226 O O . LYS A 1 160 ? -8.072 -17.134 -5.922 1.00 81.00 160 LYS A O 1
ATOM 1231 N N . LEU A 1 161 ? -10.213 -16.728 -6.474 1.00 71.25 161 LEU A N 1
ATOM 1232 C CA . LEU A 1 161 ? -10.801 -17.045 -5.172 1.00 71.25 161 LEU A CA 1
ATOM 1233 C C . LEU A 1 161 ? -11.620 -18.339 -5.322 1.00 71.25 161 LEU A C 1
ATOM 1235 O O . LEU A 1 161 ? -12.209 -18.510 -6.396 1.00 71.25 161 LEU A O 1
ATOM 1239 N N . PRO A 1 162 ? -11.568 -19.248 -4.330 1.00 66.19 162 PRO A N 1
ATOM 1240 C CA . PRO A 1 162 ? -12.398 -20.450 -4.304 1.00 66.19 162 PRO A CA 1
ATOM 1241 C C . PRO A 1 162 ? -13.889 -20.110 -4.222 1.00 66.19 162 PRO A C 1
ATOM 1243 O O . PRO A 1 162 ? -14.220 -19.012 -3.714 1.00 66.19 162 PRO A O 1
#

pLDDT: mean 72.21, std 26.72, range [34.38, 98.56]

InterPro domains:
  IPR000836 Phosphoribosyltransferase domain [cd06223] (115-162)
  IPR029057 Phosphoribosyltransferase-like [G3DSA:3.40.50.2020] (68-162)
  IPR029057 Phosphoribosyltransferase-like [SSF53271] (75-162)
  IPR050120 Adenine phosphoribosyltransferase [PTHR11776] (68-162)